Protein AF-A0A5A7SQL0-F1 (afdb_monomer)

Mean predicted aligned error: 21.48 Å

Secondary structure (DSSP, 8-state):
--HHHHHHHHHHHHHHHHHHHHHHHHHHHHHS----------------TTSSSSSS--PPP-------------------HHHHHHHHHHHHHHHHHHHH---TTTT--TTTSSSSTT----TT------PPB-SSS-HHHHHHHHHHHTGGGTT-HHHHHHHHHTTB-GGG--

Foldseek 3Di:
DDVVVVVVVVVVVVVVVVVVVVVVVVVCVVVVPDDDDDPPPPPDDPDPPPPPDPDPDDDDDDDDDDDDDDDDDDDDDCPDVVVVVVVVVVVVVVVCCVVVPPCPPVPPDVQNVQPFHPDDQDPPDDLDDDQAAAPPDDPVVRVVVLCVRCVVVVPRVRNSVRSNLVRHDHPRND

Radius of gyration: 35.46 Å; Cα contacts (8 Å, |Δi|>4): 51; chains: 1; bounding box: 41×85×97 Å

pLDDT: mean 73.33, std 20.7, range [30.2, 95.19]

Sequence (174 aa):
MDEQSNDQVQAVRQDVEGLKDQLTKILELLSTGRGKSVVWISSQVEVDLNHVLEDMTAYPQDHVSDPISTPITNSGKKISEEQGSKKRLEFLEERLCAIEGADMYGSINATQLCLISDVVIPPKFKTPDFEKYNGTTCTKIHLVMYCRKLSAYTHDDKLLIHCFLDNLVGHASR

Organism: Cucumis melo var. makuwa (NCBI:txid1194695)

Structure (mmCIF, N/CA/C/O backbone):
data_AF-A0A5A7SQL0-F1
#
_entry.id   AF-A0A5A7SQL0-F1
#
loop_
_atom_site.group_PDB
_atom_site.id
_atom_site.type_symbol
_atom_site.label_atom_id
_atom_site.label_alt_id
_atom_site.label_comp_id
_atom_site.label_asym_id
_atom_site.label_entity_id
_atom_site.label_seq_id
_atom_site.pdbx_PDB_ins_code
_atom_site.Cartn_x
_atom_site.Cartn_y
_atom_site.Cartn_z
_atom_site.occupancy
_atom_site.B_iso_or_equiv
_atom_site.auth_seq_id
_atom_site.auth_comp_id
_atom_site.auth_asym_id
_atom_site.auth_atom_id
_atom_site.pdbx_PDB_model_num
ATOM 1 N N . MET A 1 1 ? 6.826 -42.425 -37.584 1.00 54.22 1 MET A N 1
ATOM 2 C CA . MET A 1 1 ? 7.068 -40.968 -37.565 1.00 54.22 1 MET A CA 1
ATOM 3 C C . MET A 1 1 ? 5.869 -40.357 -38.230 1.00 54.22 1 MET A C 1
ATOM 5 O O . MET A 1 1 ? 5.667 -40.585 -39.415 1.00 54.22 1 MET A O 1
ATOM 9 N N . ASP A 1 2 ? 5.027 -39.729 -37.429 1.00 62.81 2 ASP A N 1
ATOM 10 C CA . ASP A 1 2 ? 3.587 -39.842 -37.633 1.00 62.81 2 ASP A CA 1
ATOM 11 C C . ASP A 1 2 ? 3.024 -38.447 -37.921 1.00 62.81 2 ASP A C 1
ATOM 13 O O . ASP A 1 2 ? 3.389 -37.494 -37.230 1.00 62.81 2 ASP A O 1
ATOM 17 N N . GLU A 1 3 ? 2.193 -38.310 -38.962 1.00 63.91 3 GLU A N 1
ATOM 18 C CA . GLU A 1 3 ? 1.801 -37.008 -39.546 1.00 63.91 3 GLU A CA 1
ATOM 19 C C . GLU A 1 3 ? 1.258 -36.018 -38.504 1.00 63.91 3 GLU A C 1
ATOM 21 O O . GLU A 1 3 ? 1.633 -34.848 -38.504 1.00 63.91 3 GLU A O 1
ATOM 26 N N . GLN A 1 4 ? 0.508 -36.522 -37.521 1.00 65.25 4 GLN A N 1
ATOM 27 C CA . GLN A 1 4 ? -0.028 -35.765 -36.385 1.00 65.25 4 GLN A CA 1
ATOM 28 C C . GLN A 1 4 ? 1.034 -34.970 -35.587 1.00 65.25 4 GLN A C 1
ATOM 30 O O . GLN A 1 4 ? 0.710 -33.951 -34.975 1.00 65.25 4 GLN A O 1
ATOM 35 N N . SER A 1 5 ? 2.300 -35.403 -35.590 1.00 69.12 5 SER A N 1
ATOM 36 C CA . SER A 1 5 ? 3.419 -34.684 -34.960 1.00 69.12 5 SER A CA 1
ATOM 37 C C . SER A 1 5 ? 3.899 -33.489 -35.797 1.00 69.12 5 SER A C 1
ATOM 39 O O . SER A 1 5 ? 4.322 -32.470 -35.251 1.00 69.12 5 SER A O 1
ATOM 41 N N . ASN A 1 6 ? 3.794 -33.574 -37.126 1.00 73.50 6 ASN A N 1
ATOM 42 C CA . ASN A 1 6 ? 4.154 -32.480 -38.027 1.00 73.50 6 ASN A CA 1
ATOM 43 C C . ASN A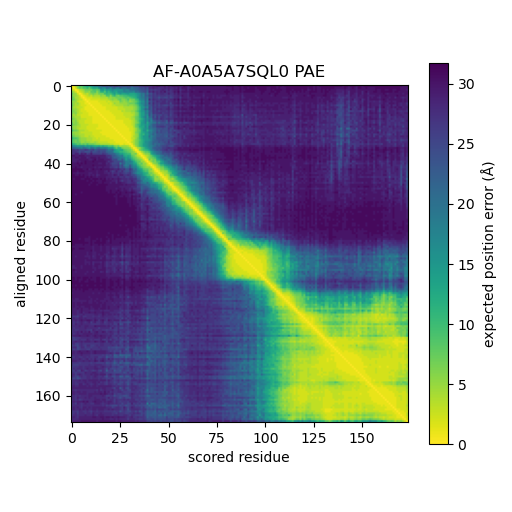 1 6 ? 3.135 -31.332 -37.943 1.00 73.50 6 ASN A C 1
ATOM 45 O O . ASN A 1 6 ? 3.526 -30.169 -37.842 1.00 73.50 6 ASN A O 1
ATOM 49 N N . ASP A 1 7 ? 1.842 -31.659 -37.897 1.00 84.88 7 ASP A N 1
ATOM 50 C CA . ASP A 1 7 ? 0.764 -30.665 -37.829 1.00 84.88 7 ASP A CA 1
ATOM 51 C C . ASP A 1 7 ? 0.830 -29.824 -36.545 1.00 84.88 7 ASP A C 1
ATOM 53 O O . ASP A 1 7 ? 0.697 -28.600 -36.598 1.00 84.88 7 ASP A O 1
ATOM 57 N N . GLN A 1 8 ? 1.126 -30.444 -35.393 1.00 82.81 8 GLN A N 1
ATOM 58 C CA . GLN A 1 8 ? 1.352 -29.702 -34.144 1.00 82.81 8 GLN A CA 1
ATOM 59 C C . GLN A 1 8 ? 2.574 -28.779 -34.230 1.00 82.81 8 GLN A C 1
ATOM 61 O O . GLN A 1 8 ? 2.510 -27.633 -33.785 1.00 82.81 8 GLN A O 1
ATOM 66 N N . VAL A 1 9 ? 3.676 -29.233 -34.837 1.00 84.50 9 VAL A N 1
ATOM 67 C CA . VAL A 1 9 ? 4.869 -28.394 -35.047 1.00 84.50 9 VAL A CA 1
ATOM 68 C C . VAL A 1 9 ? 4.570 -27.225 -35.992 1.00 84.50 9 VAL A C 1
ATOM 70 O O . VAL A 1 9 ? 5.107 -26.134 -35.793 1.00 84.50 9 VAL A O 1
ATOM 73 N N . GLN A 1 10 ? 3.702 -27.406 -36.989 1.00 87.69 10 GLN A N 1
ATOM 74 C CA . GLN A 1 10 ? 3.270 -26.328 -37.879 1.00 87.69 10 GLN A CA 1
ATOM 75 C C . GLN A 1 10 ? 2.331 -25.331 -37.180 1.00 87.69 10 GLN A C 1
ATOM 77 O O . GLN A 1 10 ? 2.523 -24.125 -37.343 1.00 87.69 10 GLN A O 1
ATOM 82 N N . ALA A 1 11 ? 1.387 -25.798 -36.359 1.00 89.44 11 ALA A N 1
ATOM 83 C CA . ALA A 1 11 ? 0.513 -24.936 -35.559 1.00 89.44 11 ALA A CA 1
ATOM 84 C C . ALA A 1 11 ? 1.319 -24.075 -34.567 1.00 89.44 11 ALA A C 1
ATOM 86 O O . ALA A 1 11 ? 1.226 -22.851 -34.596 1.00 89.44 11 ALA A O 1
ATOM 87 N N . VAL A 1 12 ? 2.220 -24.690 -33.790 1.00 92.12 12 VAL A N 1
ATOM 88 C CA . VAL A 1 12 ? 3.099 -23.973 -32.844 1.00 92.12 12 VAL A CA 1
ATOM 89 C C . VAL A 1 12 ? 3.989 -22.945 -33.555 1.00 92.12 12 VAL A C 1
ATOM 91 O O . VAL A 1 12 ? 4.257 -21.877 -33.006 1.00 92.12 12 VAL A O 1
ATOM 94 N N . ARG A 1 13 ? 4.429 -23.214 -34.793 1.00 91.25 13 ARG A N 1
ATOM 95 C CA . ARG A 1 13 ? 5.143 -22.218 -35.611 1.00 91.25 13 ARG A CA 1
ATOM 96 C C . ARG A 1 13 ? 4.250 -21.031 -35.980 1.00 91.25 13 ARG A C 1
ATOM 98 O O . ARG A 1 13 ? 4.711 -19.901 -35.871 1.00 91.25 13 ARG A O 1
ATOM 105 N N . GLN A 1 14 ? 3.001 -21.265 -36.383 1.00 94.62 14 GLN A N 1
ATOM 106 C CA . GLN A 1 14 ? 2.056 -20.189 -36.709 1.00 94.62 14 GLN A CA 1
ATOM 107 C C . GLN A 1 14 ? 1.731 -19.322 -35.483 1.00 94.62 14 GLN A C 1
ATOM 109 O O . GLN A 1 14 ? 1.783 -18.096 -35.588 1.00 94.62 14 GLN A O 1
ATOM 114 N N . ASP A 1 15 ? 1.506 -19.932 -34.316 1.00 93.00 15 ASP A N 1
ATOM 115 C CA . ASP A 1 15 ? 1.299 -19.210 -33.052 1.00 93.00 15 ASP A CA 1
ATOM 116 C C . ASP A 1 15 ? 2.517 -18.341 -32.685 1.00 93.00 15 ASP A C 1
ATOM 118 O O . ASP A 1 15 ? 2.372 -17.184 -32.286 1.00 93.00 15 ASP A O 1
ATOM 122 N N . VAL A 1 16 ? 3.734 -18.868 -32.866 1.00 93.88 16 VAL A N 1
ATOM 123 C CA . VAL A 1 16 ? 4.985 -18.139 -32.597 1.00 93.88 16 VAL A CA 1
ATOM 124 C C . VAL A 1 16 ? 5.178 -16.942 -33.530 1.00 93.88 16 VAL A C 1
ATOM 126 O O . VAL A 1 16 ? 5.607 -15.891 -33.053 1.00 93.88 16 VAL A O 1
ATOM 129 N N . GLU A 1 17 ? 4.857 -17.040 -34.823 1.00 94.69 17 GLU A N 1
ATOM 130 C CA . GLU A 1 17 ? 4.904 -15.867 -35.713 1.00 94.69 17 GLU A CA 1
ATOM 131 C C . GLU A 1 17 ? 3.802 -14.849 -35.357 1.00 94.69 17 GLU A C 1
ATOM 133 O O . GLU A 1 17 ? 4.093 -13.661 -35.204 1.00 94.69 17 GLU A O 1
ATOM 138 N N . GLY A 1 18 ? 2.571 -15.300 -35.084 1.00 93.94 18 GLY A N 1
ATOM 139 C CA . GLY A 1 18 ? 1.468 -14.423 -34.666 1.00 93.94 18 GLY A CA 1
ATOM 140 C C . GLY A 1 18 ? 1.737 -13.657 -33.360 1.00 93.94 18 GLY A C 1
ATOM 141 O O . GLY A 1 18 ? 1.286 -12.520 -33.196 1.00 93.94 18 GLY A O 1
ATOM 142 N N . LEU A 1 19 ? 2.518 -14.235 -32.441 1.00 94.31 19 LEU A N 1
ATOM 143 C CA . LEU A 1 19 ? 2.999 -13.555 -31.233 1.00 94.31 19 LEU A CA 1
ATOM 144 C C . LEU A 1 19 ? 4.068 -12.486 -31.534 1.00 94.31 19 LEU A C 1
ATOM 146 O O . LEU A 1 19 ? 4.073 -11.439 -30.879 1.00 94.31 19 LEU A O 1
ATOM 150 N N . LYS A 1 20 ? 4.945 -12.693 -32.528 1.00 90.75 20 LYS A N 1
ATOM 151 C CA . LYS A 1 20 ? 5.933 -11.678 -32.956 1.00 90.75 20 LYS A CA 1
ATOM 152 C C . LYS A 1 20 ? 5.261 -10.473 -33.610 1.00 90.75 20 LYS A C 1
ATOM 154 O O . LYS A 1 20 ? 5.655 -9.340 -33.328 1.00 90.75 20 LYS A O 1
ATOM 159 N N . ASP A 1 21 ? 4.237 -10.698 -34.430 1.00 95.19 21 ASP A N 1
ATOM 160 C CA . ASP A 1 21 ? 3.471 -9.620 -35.067 1.00 95.19 21 ASP A CA 1
ATOM 161 C C . ASP A 1 21 ? 2.773 -8.740 -34.018 1.00 95.19 21 ASP A C 1
ATOM 163 O O . ASP A 1 21 ? 2.846 -7.508 -34.069 1.00 95.19 21 ASP A O 1
ATOM 167 N N . GLN A 1 22 ? 2.167 -9.359 -32.996 1.00 95.00 22 GLN A N 1
ATOM 168 C CA . GLN A 1 22 ? 1.575 -8.634 -31.866 1.00 95.00 22 GLN A CA 1
ATOM 169 C C . GLN A 1 22 ? 2.620 -7.837 -31.070 1.00 95.00 22 GLN A C 1
ATOM 171 O O . GLN A 1 22 ? 2.392 -6.662 -30.772 1.00 95.00 22 GLN A O 1
ATOM 176 N N . LEU A 1 23 ? 3.780 -8.433 -30.766 1.00 94.25 23 LEU A N 1
ATOM 177 C CA . LEU A 1 23 ? 4.878 -7.749 -30.070 1.00 94.25 23 LEU A CA 1
ATOM 178 C C . LEU A 1 23 ? 5.374 -6.524 -30.859 1.00 94.25 23 LEU A C 1
ATOM 180 O O . LEU A 1 23 ? 5.568 -5.449 -30.287 1.00 94.25 23 LEU A O 1
ATOM 184 N N . THR A 1 24 ? 5.529 -6.673 -32.175 1.00 94.25 24 THR A N 1
ATOM 185 C CA . THR A 1 24 ? 5.982 -5.612 -33.089 1.00 94.25 24 THR A CA 1
ATOM 186 C C . THR A 1 24 ? 5.002 -4.439 -33.103 1.00 94.25 24 THR A C 1
ATOM 188 O O . THR A 1 24 ? 5.409 -3.287 -32.956 1.00 94.25 24 THR A O 1
ATOM 191 N N . LYS A 1 25 ? 3.696 -4.723 -33.165 1.00 91.12 25 LYS A N 1
ATOM 192 C CA . LYS A 1 25 ? 2.636 -3.705 -33.125 1.00 91.12 25 LYS A CA 1
ATOM 193 C C . LYS A 1 25 ? 2.575 -2.947 -31.791 1.00 91.12 25 LYS A C 1
ATOM 195 O O . LYS A 1 25 ? 2.280 -1.754 -31.767 1.00 91.12 25 LYS A O 1
ATOM 200 N N . ILE A 1 26 ? 2.885 -3.610 -30.674 1.00 91.38 26 ILE A N 1
ATOM 201 C CA . ILE A 1 26 ? 2.992 -2.964 -29.354 1.00 91.38 26 ILE A CA 1
ATOM 202 C C . ILE A 1 26 ? 4.225 -2.047 -29.295 1.00 91.38 26 ILE A C 1
ATOM 204 O O . ILE A 1 26 ? 4.122 -0.916 -28.817 1.00 91.38 26 ILE A O 1
ATOM 208 N N . LEU A 1 27 ? 5.372 -2.495 -29.817 1.00 86.75 27 LEU A N 1
ATOM 209 C CA . LEU A 1 27 ? 6.591 -1.682 -29.925 1.00 86.75 27 LEU A CA 1
ATOM 210 C C . LEU A 1 27 ? 6.375 -0.422 -30.777 1.00 86.75 27 LEU A C 1
ATOM 212 O O . LEU A 1 27 ? 6.809 0.663 -30.383 1.00 86.75 27 LEU A O 1
ATOM 216 N N . GLU A 1 28 ? 5.665 -0.539 -31.901 1.00 90.00 28 GLU A N 1
ATOM 217 C CA . GLU A 1 28 ? 5.307 0.590 -32.766 1.00 90.00 28 GLU A CA 1
ATOM 218 C C . GLU A 1 28 ? 4.428 1.617 -32.033 1.00 90.00 28 GLU A C 1
ATOM 220 O O . GLU A 1 28 ? 4.748 2.809 -32.028 1.00 90.00 28 GLU A O 1
ATOM 225 N N . LEU A 1 29 ? 3.371 1.170 -31.341 1.00 83.25 29 LEU A N 1
ATOM 226 C CA . LEU A 1 29 ? 2.485 2.046 -30.562 1.00 83.25 29 LEU A CA 1
ATOM 227 C C . LEU A 1 29 ? 3.228 2.790 -29.442 1.00 83.25 29 LEU A C 1
ATOM 229 O O . LEU A 1 29 ? 3.017 3.989 -29.254 1.00 83.25 29 LEU A O 1
ATOM 233 N N . LEU A 1 30 ? 4.123 2.104 -28.724 1.00 79.19 30 LEU A N 1
ATOM 234 C CA . LEU A 1 30 ? 4.940 2.709 -27.666 1.00 79.19 30 LEU A CA 1
ATOM 235 C C . LEU A 1 30 ? 5.978 3.703 -28.216 1.00 79.19 30 LEU A C 1
ATOM 237 O O . LEU A 1 30 ? 6.280 4.692 -27.550 1.00 79.19 30 LEU A O 1
ATOM 241 N N . SER A 1 31 ? 6.491 3.477 -29.428 1.00 81.06 31 SER A N 1
ATOM 242 C CA . SER A 1 31 ? 7.497 4.341 -30.068 1.00 81.06 31 SER A CA 1
ATOM 243 C C . SER A 1 31 ? 6.887 5.559 -30.778 1.00 81.06 31 SER A C 1
ATOM 245 O O . SER A 1 31 ? 7.529 6.602 -30.893 1.00 81.06 31 SER A O 1
ATOM 247 N N . THR A 1 32 ? 5.635 5.455 -31.228 1.00 69.25 32 THR A N 1
ATOM 248 C CA . THR A 1 32 ? 4.925 6.501 -31.994 1.00 69.25 32 THR A CA 1
ATOM 249 C C . THR A 1 32 ? 4.329 7.606 -31.103 1.00 69.25 32 THR A C 1
ATOM 251 O O . THR A 1 32 ? 3.885 8.642 -31.598 1.00 69.25 32 THR A O 1
ATOM 254 N N . GLY A 1 33 ? 4.343 7.434 -29.775 1.00 59.09 33 GLY A N 1
ATOM 255 C CA . GLY A 1 33 ? 3.727 8.332 -28.787 1.00 59.09 33 GLY A CA 1
ATOM 256 C C . GLY A 1 33 ? 4.410 9.696 -28.582 1.00 59.09 33 GLY A C 1
ATOM 257 O O . GLY A 1 33 ? 4.822 10.013 -27.466 1.00 59.09 33 GLY A O 1
ATOM 258 N N . ARG A 1 34 ? 4.521 10.530 -29.625 1.00 60.06 34 ARG A N 1
ATOM 259 C CA . ARG A 1 34 ? 5.138 11.871 -29.567 1.00 60.06 34 ARG A CA 1
ATOM 260 C C . ARG A 1 34 ? 4.112 13.005 -29.707 1.00 60.06 34 ARG A C 1
ATOM 262 O O . ARG A 1 34 ? 3.644 13.306 -30.800 1.00 60.06 34 ARG A O 1
ATOM 269 N N . GLY A 1 35 ? 3.885 13.726 -28.607 1.00 55.56 35 GLY A N 1
ATOM 270 C CA . GLY A 1 35 ? 3.020 14.913 -28.529 1.00 55.56 35 GLY A CA 1
ATOM 271 C C . GLY A 1 35 ? 1.711 14.631 -27.779 1.00 55.56 35 GLY A C 1
ATOM 272 O O . GLY A 1 35 ? 1.154 13.548 -27.880 1.00 55.56 35 GLY A O 1
ATOM 273 N N . LYS A 1 36 ? 1.166 15.569 -27.000 1.00 51.62 36 LYS A N 1
ATOM 274 C CA . LYS A 1 36 ? 1.377 17.030 -27.015 1.00 51.62 36 LYS A CA 1
ATOM 275 C C . LYS A 1 36 ? 2.039 17.537 -25.728 1.00 51.62 36 LYS A C 1
ATOM 277 O O . LYS A 1 36 ? 1.927 16.911 -24.681 1.00 51.62 36 LYS A O 1
ATOM 282 N N . SER A 1 37 ? 2.690 18.697 -25.814 1.00 49.62 37 SER A N 1
ATOM 283 C CA . SER A 1 37 ? 3.142 19.432 -24.629 1.00 49.62 37 SER A CA 1
ATOM 284 C C . SER A 1 37 ? 1.935 19.895 -23.812 1.00 49.62 37 SER A C 1
ATOM 286 O O . SER A 1 37 ? 1.052 20.557 -24.360 1.00 49.62 37 SER A O 1
ATOM 288 N N . VAL A 1 38 ? 1.923 19.590 -22.514 1.00 42.84 38 VAL A N 1
ATOM 289 C CA . VAL A 1 38 ? 1.239 20.427 -21.528 1.00 42.84 38 VAL A CA 1
ATOM 290 C C . VAL A 1 38 ? 2.325 21.216 -20.809 1.00 42.84 38 VAL A C 1
ATOM 292 O O . VAL A 1 38 ? 3.273 20.638 -20.277 1.00 42.84 38 VAL A O 1
ATOM 295 N N . VAL A 1 39 ? 2.229 22.545 -20.840 1.00 43.94 39 VAL A N 1
ATOM 296 C CA . VAL A 1 39 ? 3.133 23.394 -20.062 1.00 43.94 39 VAL A CA 1
ATOM 297 C C . VAL A 1 39 ? 2.700 23.269 -18.610 1.00 43.94 39 VAL A C 1
ATOM 299 O O . VAL A 1 39 ? 1.694 23.851 -18.208 1.00 43.94 39 VAL A O 1
ATOM 302 N N . TRP A 1 40 ? 3.442 22.482 -17.832 1.00 30.20 40 TRP A N 1
ATOM 303 C CA . TRP A 1 40 ? 3.275 22.452 -16.387 1.00 30.20 40 TRP A CA 1
ATOM 304 C C . TRP A 1 40 ? 3.768 23.790 -15.835 1.00 30.20 40 TRP A C 1
ATOM 306 O O . TRP A 1 40 ? 4.962 23.977 -15.598 1.00 30.20 40 TRP A O 1
ATOM 316 N N . ILE A 1 41 ? 2.848 24.743 -15.669 1.00 42.50 41 ILE A N 1
ATOM 317 C CA . ILE A 1 41 ? 3.112 25.954 -14.897 1.00 42.50 41 ILE A CA 1
ATOM 318 C C . ILE A 1 41 ? 3.356 25.535 -13.448 1.00 42.50 41 ILE A C 1
ATOM 320 O O . ILE A 1 41 ? 2.432 25.287 -12.680 1.00 42.50 41 ILE A O 1
ATOM 324 N N . SER A 1 42 ? 4.632 25.388 -13.097 1.00 43.53 42 SER A N 1
ATOM 325 C CA . SER A 1 42 ? 5.039 25.151 -11.720 1.00 43.53 42 SER A CA 1
ATOM 326 C C . SER A 1 42 ? 4.798 26.436 -10.940 1.00 43.53 42 SER A C 1
ATOM 328 O O . SER A 1 42 ? 5.629 27.344 -10.952 1.00 43.53 42 SER A O 1
ATOM 330 N N . SER A 1 43 ? 3.629 26.541 -10.307 1.00 46.12 43 SER A N 1
ATOM 331 C CA . SER A 1 43 ? 3.353 27.570 -9.310 1.00 46.12 43 SER A CA 1
ATOM 332 C C . SER A 1 43 ? 4.241 27.315 -8.097 1.00 46.12 43 SER A C 1
ATOM 334 O O . SER A 1 43 ? 3.849 26.634 -7.152 1.00 46.12 43 SER A O 1
ATOM 336 N N . GLN A 1 44 ? 5.462 27.843 -8.161 1.00 46.47 44 GLN A N 1
ATOM 337 C CA . GLN A 1 44 ? 6.384 27.904 -7.039 1.00 46.47 44 GLN A CA 1
ATOM 338 C C . GLN A 1 44 ? 5.719 28.700 -5.915 1.00 46.47 44 GLN A C 1
ATOM 340 O O . GLN A 1 44 ? 5.580 29.918 -5.997 1.00 46.47 44 GLN A O 1
ATOM 345 N N . VAL A 1 45 ? 5.298 27.992 -4.871 1.00 36.78 45 VAL A N 1
ATOM 346 C CA . VAL A 1 45 ? 5.044 28.582 -3.560 1.00 36.78 45 VAL A CA 1
ATOM 347 C C . VAL A 1 45 ? 6.282 28.280 -2.733 1.00 36.78 45 VAL A C 1
ATOM 349 O O . VAL A 1 45 ? 6.427 27.185 -2.192 1.00 36.78 45 VAL A O 1
ATOM 352 N N . GLU A 1 46 ? 7.208 29.234 -2.690 1.00 45.03 46 GLU A N 1
ATOM 353 C CA . GLU A 1 46 ? 8.294 29.203 -1.716 1.00 45.03 46 GLU A CA 1
ATOM 354 C C . GLU A 1 46 ? 7.677 29.410 -0.328 1.00 45.03 46 GLU A C 1
ATOM 356 O O . GLU A 1 46 ? 7.199 30.495 0.002 1.00 45.03 46 GLU A O 1
ATOM 361 N N . VAL A 1 47 ? 7.634 28.343 0.470 1.00 46.22 47 VAL A N 1
ATOM 362 C CA . VAL A 1 47 ? 7.278 28.426 1.887 1.00 46.22 47 VAL A CA 1
ATOM 363 C C . VAL A 1 47 ? 8.575 28.657 2.652 1.00 46.22 47 VAL A C 1
ATOM 365 O O . VAL A 1 47 ? 9.397 27.748 2.760 1.00 46.22 47 VAL A O 1
ATOM 368 N N . ASP A 1 48 ? 8.773 29.884 3.130 1.00 41.38 48 ASP A N 1
ATOM 369 C CA . ASP A 1 48 ? 9.987 30.290 3.839 1.00 41.38 48 ASP A CA 1
ATOM 370 C C . ASP A 1 48 ? 10.171 29.484 5.140 1.00 41.38 48 ASP A C 1
ATOM 372 O O . ASP A 1 48 ? 9.432 29.642 6.114 1.00 41.38 48 ASP A O 1
ATOM 376 N N . LEU A 1 49 ? 11.157 28.583 5.149 1.00 43.56 49 LEU A N 1
ATOM 377 C CA . LEU A 1 49 ? 11.355 27.584 6.202 1.00 43.56 49 LEU A CA 1
ATOM 378 C C . LEU A 1 49 ? 12.244 28.099 7.354 1.00 43.56 49 LEU A C 1
ATOM 380 O O . LEU A 1 49 ? 13.051 27.351 7.901 1.00 43.56 49 LEU A O 1
ATOM 384 N N . ASN A 1 50 ? 12.105 29.376 7.720 1.00 43.00 50 ASN A N 1
ATOM 385 C CA . ASN A 1 50 ? 12.962 30.047 8.708 1.00 43.00 50 ASN A CA 1
ATOM 386 C C . ASN A 1 50 ? 12.259 30.436 10.030 1.00 43.00 50 ASN A C 1
ATOM 388 O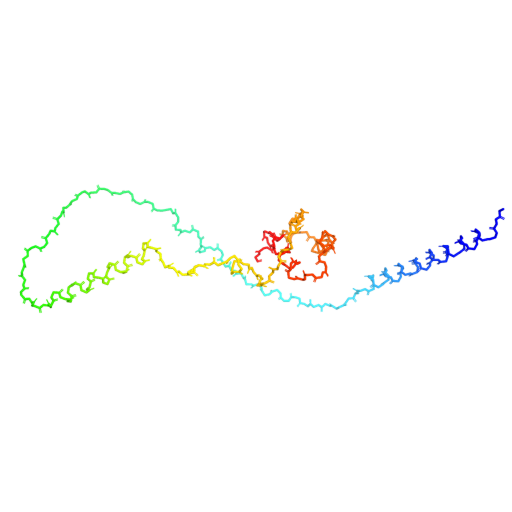 O . ASN A 1 50 ? 12.905 30.992 10.911 1.00 43.00 50 ASN A O 1
ATOM 392 N N . HIS A 1 51 ? 10.967 30.123 10.221 1.00 43.91 51 HIS A N 1
ATOM 393 C CA . HIS A 1 51 ? 10.187 30.547 11.408 1.00 43.91 51 HIS A CA 1
ATOM 394 C C . HIS A 1 51 ? 9.783 29.399 12.375 1.00 43.91 51 HIS A C 1
ATOM 396 O O . HIS A 1 51 ? 8.880 29.559 13.193 1.00 43.91 51 HIS A O 1
ATOM 402 N N . VAL A 1 52 ? 10.399 28.210 12.302 1.00 36.22 52 VAL A N 1
ATOM 403 C CA . VAL A 1 52 ? 10.023 27.066 13.175 1.00 36.22 52 VAL A CA 1
ATOM 404 C C . VAL A 1 52 ? 11.245 26.300 13.707 1.00 36.22 52 VAL A C 1
ATOM 406 O O . VAL A 1 52 ? 11.330 25.079 13.580 1.00 36.22 52 VAL A O 1
ATOM 409 N N . LEU A 1 53 ? 12.215 27.014 14.294 1.00 37.19 53 LEU A N 1
ATOM 410 C CA . LEU A 1 53 ? 13.363 26.382 14.971 1.00 37.19 53 LEU A CA 1
ATOM 411 C C . LEU A 1 53 ? 13.818 27.055 16.286 1.00 37.19 53 LEU A C 1
ATOM 413 O O . LEU A 1 53 ? 14.542 26.427 17.054 1.00 37.19 53 LEU A O 1
ATOM 417 N N . GLU A 1 54 ? 13.362 28.270 16.608 1.00 40.47 54 GLU A N 1
ATOM 418 C CA . GLU A 1 54 ? 13.760 28.983 17.836 1.00 40.47 54 GLU A CA 1
ATOM 419 C C . GLU A 1 54 ? 12.652 29.013 18.905 1.00 40.47 54 GLU A C 1
ATOM 421 O O . GLU A 1 54 ? 11.972 30.020 19.061 1.00 40.47 54 GLU A O 1
ATOM 426 N N . ASP A 1 55 ? 12.490 27.911 19.657 1.00 34.31 55 ASP A N 1
ATOM 427 C CA . ASP A 1 55 ? 11.900 27.948 21.021 1.00 34.31 55 ASP A CA 1
ATOM 428 C C . ASP A 1 55 ? 12.281 26.747 21.934 1.00 34.31 55 ASP A C 1
ATOM 430 O O . ASP A 1 55 ? 11.627 26.476 22.936 1.00 34.31 55 ASP A O 1
ATOM 434 N N . MET A 1 56 ? 13.331 25.967 21.614 1.00 38.16 56 MET A N 1
ATOM 435 C CA . MET A 1 56 ? 13.692 24.755 22.393 1.00 38.16 56 MET A CA 1
ATOM 436 C C . MET A 1 56 ? 14.884 24.946 23.360 1.00 38.16 56 MET A C 1
ATOM 438 O O . MET A 1 56 ? 15.354 23.979 23.958 1.00 38.16 56 MET A O 1
ATOM 442 N N . THR A 1 57 ? 15.412 26.164 23.541 1.00 41.91 57 THR A N 1
ATOM 443 C CA . THR A 1 57 ? 16.647 26.386 24.328 1.00 41.91 57 THR A CA 1
ATOM 444 C C . THR A 1 57 ? 16.633 27.650 25.196 1.00 41.91 57 THR A C 1
ATOM 446 O O . THR A 1 57 ? 17.381 28.592 24.937 1.00 41.91 57 THR A O 1
ATOM 449 N N . ALA A 1 58 ? 15.848 27.652 26.279 1.00 32.19 58 ALA A N 1
ATOM 450 C CA . ALA A 1 58 ? 15.982 28.640 27.356 1.00 32.19 58 ALA A CA 1
ATOM 451 C C . ALA A 1 58 ? 15.573 28.080 28.736 1.00 32.19 58 ALA A C 1
ATOM 453 O O . ALA A 1 58 ? 14.422 28.185 29.150 1.00 32.19 58 ALA A O 1
ATOM 454 N N . TYR A 1 59 ? 16.538 27.540 29.489 1.00 36.56 59 TYR A N 1
ATOM 455 C CA . TYR A 1 59 ? 16.432 27.475 30.953 1.00 36.56 59 TYR A CA 1
ATOM 456 C C . TYR A 1 59 ? 16.944 28.793 31.550 1.00 36.56 59 TYR A C 1
ATOM 458 O O . TYR A 1 59 ? 18.098 29.149 31.306 1.00 36.56 59 TYR A O 1
ATOM 466 N N . PRO A 1 60 ? 16.162 29.449 32.419 1.00 42.47 60 PRO A N 1
ATOM 467 C CA . PRO A 1 60 ? 16.715 30.196 33.542 1.00 42.47 60 PRO A CA 1
ATOM 468 C C . PRO A 1 60 ? 16.611 29.358 34.819 1.00 42.47 60 PRO A C 1
ATOM 470 O O . PRO A 1 60 ? 15.526 28.955 35.237 1.00 42.47 60 PRO A O 1
ATOM 473 N N . GLN A 1 61 ? 17.754 29.108 35.451 1.00 40.47 61 GLN A N 1
ATOM 474 C CA . GLN A 1 61 ? 17.821 28.643 36.831 1.00 40.47 61 GLN A CA 1
ATOM 475 C C . GLN A 1 61 ? 17.864 29.876 37.732 1.00 40.47 61 GLN A C 1
ATOM 477 O O . GLN A 1 61 ? 18.829 30.628 37.647 1.00 40.47 61 GLN A O 1
ATOM 482 N N . ASP A 1 62 ? 16.903 30.031 38.639 1.00 31.56 62 ASP A N 1
ATOM 483 C CA . ASP A 1 62 ? 17.130 30.828 39.845 1.00 31.56 62 ASP A CA 1
ATOM 484 C C . ASP A 1 62 ? 16.248 30.364 41.006 1.00 31.56 62 ASP A C 1
ATOM 486 O O . ASP A 1 62 ? 15.156 29.826 40.809 1.00 31.56 62 ASP A O 1
ATOM 490 N N . HIS A 1 63 ? 16.756 30.523 42.226 1.00 50.66 63 HIS A N 1
ATOM 491 C CA . HIS A 1 63 ? 16.152 29.973 43.440 1.00 50.66 63 HIS A CA 1
ATOM 492 C C . HIS A 1 63 ? 16.225 30.968 44.599 1.00 50.66 63 HIS A C 1
ATOM 494 O O . HIS A 1 63 ? 17.290 31.216 45.160 1.00 50.66 63 HIS A O 1
ATOM 500 N N . VAL A 1 64 ? 15.062 31.489 44.995 1.00 30.61 64 VAL A N 1
ATOM 501 C CA . VAL A 1 64 ? 14.876 32.315 46.194 1.00 30.61 64 VAL A CA 1
ATOM 502 C C . VAL A 1 64 ? 13.644 31.808 46.940 1.00 30.61 64 VAL A C 1
ATOM 504 O O . VAL A 1 64 ? 12.580 31.645 46.345 1.00 30.61 64 VAL A O 1
ATOM 507 N N . SER A 1 65 ? 13.797 31.544 48.236 1.00 40.22 65 SER A N 1
ATOM 508 C CA . SER A 1 65 ? 12.714 31.070 49.099 1.00 40.22 65 SER A CA 1
ATOM 509 C C . SER A 1 65 ? 11.930 32.225 49.719 1.00 40.22 65 SER A C 1
ATOM 511 O O . SER A 1 65 ? 12.540 33.164 50.226 1.00 40.22 65 SER A O 1
ATOM 513 N N . ASP A 1 66 ? 10.609 32.034 49.821 1.00 35.81 66 ASP A N 1
ATOM 514 C CA . ASP A 1 66 ? 9.725 32.645 50.828 1.00 35.81 66 ASP A CA 1
ATOM 515 C C . ASP A 1 66 ? 9.476 34.180 50.746 1.00 35.81 66 ASP A C 1
ATOM 517 O O . ASP A 1 66 ? 10.233 34.906 50.102 1.00 35.81 66 ASP A O 1
ATOM 521 N N . PRO A 1 67 ? 8.386 34.718 51.355 1.00 41.50 67 PRO A N 1
ATOM 522 C CA . PRO A 1 67 ? 7.506 34.078 52.338 1.00 41.50 67 PRO A CA 1
ATOM 523 C C . PRO A 1 67 ? 6.013 33.966 51.986 1.00 41.50 67 PRO A C 1
ATOM 525 O O . PRO A 1 67 ? 5.425 34.741 51.230 1.00 41.50 67 PRO A O 1
ATOM 528 N N . ILE A 1 68 ? 5.375 33.027 52.692 1.00 47.62 68 ILE A N 1
ATOM 529 C CA . ILE A 1 68 ? 3.923 32.881 52.837 1.00 47.62 68 ILE A CA 1
ATOM 530 C C . ILE A 1 68 ? 3.274 34.231 53.186 1.00 47.62 68 ILE A C 1
ATOM 532 O O . ILE A 1 68 ? 3.551 34.809 54.235 1.00 47.62 68 ILE A O 1
ATOM 536 N N . SER A 1 69 ? 2.341 34.684 52.347 1.00 35.59 69 SER A N 1
ATOM 537 C CA . SER A 1 69 ? 1.485 35.846 52.618 1.00 35.59 69 SER A CA 1
ATOM 538 C C . SER A 1 69 ? 0.019 35.422 52.707 1.00 35.59 69 SER A C 1
ATOM 540 O O . SER A 1 69 ? -0.676 35.326 51.697 1.00 35.59 69 SER A O 1
ATOM 542 N N . THR A 1 70 ? -0.466 35.162 53.923 1.00 48.09 70 THR A N 1
ATOM 543 C CA . THR A 1 70 ? -1.891 34.931 54.208 1.00 48.09 70 THR A CA 1
ATOM 544 C C . THR A 1 70 ? -2.615 36.269 54.429 1.00 48.09 70 THR A C 1
ATOM 546 O O . THR A 1 70 ? -2.329 36.961 55.408 1.00 48.09 70 THR A O 1
ATOM 549 N N . PRO A 1 71 ? -3.592 36.664 53.587 1.00 43.88 71 PRO A N 1
ATOM 550 C CA . PRO A 1 71 ? -4.341 37.897 53.803 1.00 43.88 71 PRO A CA 1
ATOM 551 C C . PRO A 1 71 ? -5.457 37.657 54.829 1.00 43.88 71 PRO A C 1
ATOM 553 O O . PRO A 1 71 ? -6.557 37.225 54.483 1.00 43.88 71 PRO A O 1
ATOM 556 N N . ILE A 1 72 ? -5.194 37.954 56.104 1.00 48.34 72 ILE A N 1
ATOM 557 C CA . ILE A 1 72 ? -6.232 38.015 57.142 1.00 48.34 72 ILE A CA 1
ATOM 558 C C . ILE A 1 72 ? -6.525 39.482 57.471 1.00 48.34 72 ILE A C 1
ATOM 560 O O . ILE A 1 72 ? -5.799 40.092 58.247 1.00 48.34 72 ILE A O 1
ATOM 564 N N . THR A 1 73 ? -7.611 40.039 56.925 1.00 35.88 73 THR A N 1
ATOM 565 C CA . THR A 1 73 ? -8.677 40.707 57.714 1.00 35.88 73 THR A CA 1
ATOM 566 C C . THR A 1 73 ? -9.795 41.285 56.835 1.00 35.88 73 THR A C 1
ATOM 568 O O . THR A 1 73 ? -9.607 42.220 56.070 1.00 35.88 73 THR A O 1
ATOM 571 N N . ASN A 1 74 ? -10.993 40.722 57.011 1.00 47.38 74 ASN A N 1
ATOM 572 C CA . ASN A 1 74 ? -12.306 41.380 57.011 1.00 47.38 74 ASN A CA 1
ATOM 573 C C . ASN A 1 74 ? -12.478 42.750 56.300 1.00 47.38 74 ASN A C 1
ATOM 575 O O . ASN A 1 74 ? -12.142 43.795 5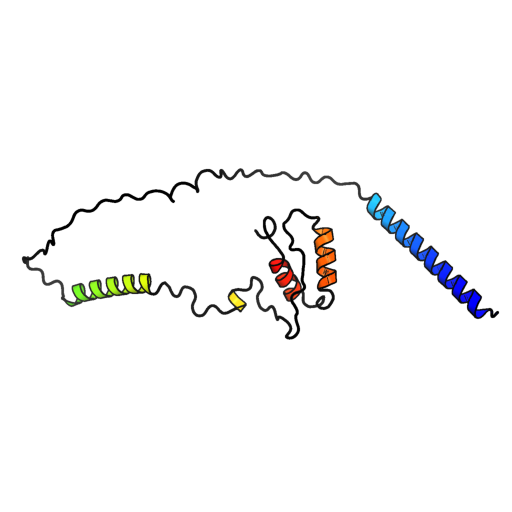6.853 1.00 47.38 74 ASN A O 1
ATOM 579 N N . SER A 1 75 ? -13.258 42.759 55.213 1.00 39.56 75 SER A N 1
ATOM 580 C CA . SER A 1 75 ? -14.308 43.779 55.063 1.00 39.56 75 SER A CA 1
ATOM 581 C C . SER A 1 75 ? -15.634 43.118 54.672 1.00 39.56 75 SER A C 1
ATOM 583 O O . SER A 1 75 ? -15.669 42.133 53.931 1.00 39.56 75 SER A O 1
ATOM 585 N N . GLY A 1 76 ? -16.737 43.607 55.240 1.00 48.50 76 GLY A N 1
ATOM 586 C CA . GLY A 1 76 ? -18.016 42.904 55.215 1.00 48.50 76 GLY A CA 1
ATOM 587 C C . GLY A 1 76 ? -18.764 43.012 53.887 1.00 48.50 76 GLY A C 1
ATOM 588 O O . GLY A 1 76 ? -19.379 44.036 53.599 1.00 48.50 76 GLY A O 1
ATOM 589 N N . LYS A 1 77 ? -18.838 41.909 53.137 1.00 47.50 77 LYS A N 1
ATOM 590 C CA . LYS A 1 77 ? -19.872 41.703 52.114 1.00 47.50 77 LYS A CA 1
ATOM 591 C C . LYS A 1 77 ? -20.375 40.264 52.181 1.00 47.50 77 LYS A C 1
ATOM 593 O O . LYS A 1 77 ? -19.610 39.340 51.930 1.00 47.50 77 LYS A O 1
ATOM 598 N N . LYS A 1 78 ? -21.668 40.069 52.480 1.00 50.50 78 LYS A N 1
ATOM 599 C CA . LYS A 1 78 ? -22.351 38.773 52.306 1.00 50.50 78 LYS A CA 1
ATOM 600 C C . LYS A 1 78 ? -22.529 38.481 50.811 1.00 50.50 78 LYS A C 1
ATOM 602 O O . LYS A 1 78 ? -23.622 38.581 50.264 1.00 50.50 78 LYS A O 1
ATOM 607 N N . ILE A 1 79 ? -21.432 38.137 50.144 1.00 54.56 79 ILE A N 1
ATOM 608 C CA . ILE A 1 79 ? -21.493 37.273 48.965 1.00 54.56 79 ILE A CA 1
ATOM 609 C C . ILE A 1 79 ? -21.923 35.902 49.498 1.00 54.56 79 ILE A C 1
ATOM 611 O O . ILE A 1 79 ? -21.313 35.425 50.451 1.00 54.56 79 ILE A O 1
ATOM 615 N N . SER A 1 80 ? -22.997 35.318 48.956 1.00 56.53 80 SER A N 1
ATOM 616 C CA . SER A 1 80 ? -23.499 34.012 49.417 1.00 56.53 80 SER A CA 1
ATOM 617 C C . SER A 1 80 ? -22.362 32.983 49.408 1.00 56.53 80 SER A C 1
ATOM 619 O O . SER A 1 80 ? -21.603 32.931 48.438 1.00 56.53 80 SER A O 1
ATOM 621 N N . GLU A 1 81 ? -22.229 32.162 50.454 1.00 60.84 81 GLU A N 1
ATOM 622 C CA . GLU A 1 81 ? -21.193 31.112 50.515 1.00 60.84 81 GLU A CA 1
ATOM 623 C C . GLU A 1 81 ? -21.315 30.139 49.332 1.00 60.84 81 GLU A C 1
ATOM 625 O O . GLU A 1 81 ? -20.318 29.647 48.812 1.00 60.84 81 GLU A O 1
ATOM 630 N N . GLU A 1 82 ? -22.536 29.970 48.833 1.00 61.38 82 GLU A N 1
ATOM 631 C CA . GLU A 1 82 ? -22.925 29.349 47.566 1.00 61.38 82 GLU A CA 1
ATOM 632 C C . GLU A 1 82 ? -22.159 29.895 46.344 1.00 61.38 82 GLU A C 1
ATOM 634 O O . GLU A 1 82 ? -21.663 29.120 45.532 1.00 61.38 82 GLU A O 1
ATOM 639 N N . GLN A 1 83 ? -21.988 31.217 46.222 1.00 65.38 83 GLN A N 1
ATOM 640 C CA . GLN A 1 83 ? -21.252 31.861 45.122 1.00 65.38 83 GLN A CA 1
ATOM 641 C C . GLN A 1 83 ? -19.733 31.697 45.261 1.00 65.38 83 GLN A C 1
ATOM 643 O O . GLN A 1 83 ? -19.031 31.585 44.257 1.00 65.38 83 GLN A O 1
ATOM 648 N N . GLY A 1 84 ? -19.214 31.654 46.492 1.00 80.50 84 GLY A N 1
ATOM 649 C CA . GLY A 1 84 ? -17.815 31.289 46.740 1.00 80.50 84 GLY A CA 1
ATOM 650 C C . GLY A 1 84 ? -17.548 29.812 46.434 1.00 80.50 84 GLY A C 1
ATOM 651 O O . GLY A 1 84 ? -16.549 29.474 45.803 1.00 80.50 84 GLY A O 1
ATOM 652 N N . SER A 1 85 ? -18.475 28.940 46.830 1.00 85.19 85 SER A N 1
ATOM 653 C CA . SER A 1 85 ? -18.400 27.490 46.629 1.00 85.19 85 SER A CA 1
ATOM 654 C C . SER A 1 85 ? -18.530 27.121 45.154 1.00 85.19 85 SER A C 1
ATOM 656 O O . SER A 1 85 ? -17.711 26.354 44.659 1.00 85.19 85 SER A O 1
ATOM 658 N N . LYS A 1 86 ? -19.476 27.731 44.426 1.00 90.56 86 LYS A N 1
ATOM 659 C CA . LYS A 1 86 ? -19.647 27.537 42.982 1.00 90.56 86 LYS A CA 1
ATOM 660 C C . LYS A 1 86 ? -18.367 27.866 42.207 1.00 90.56 86 LYS A C 1
ATOM 662 O O . LYS A 1 86 ? -17.909 27.030 41.445 1.00 90.56 86 LYS A O 1
ATOM 667 N N . LYS A 1 87 ? -17.724 29.007 42.477 1.00 92.12 87 LYS A N 1
ATOM 668 C CA . LYS A 1 87 ? -16.459 29.371 41.809 1.00 92.12 87 LYS A CA 1
ATOM 669 C C . LYS A 1 87 ? -15.306 28.419 42.123 1.00 92.12 87 LYS A C 1
ATOM 671 O O . LYS A 1 87 ? -14.435 28.209 41.287 1.00 92.12 87 LYS A O 1
ATOM 676 N N . ARG A 1 88 ? -15.287 27.832 43.326 1.00 92.38 88 ARG A N 1
ATOM 677 C CA . ARG A 1 88 ? -14.317 26.782 43.679 1.00 92.38 88 ARG A CA 1
ATOM 678 C C . ARG A 1 88 ? -14.637 25.450 43.001 1.00 92.38 88 ARG A C 1
ATOM 680 O O . ARG A 1 88 ? -13.699 24.728 42.697 1.00 92.38 88 ARG A O 1
ATOM 687 N N . LEU A 1 89 ? -15.913 25.144 42.755 1.00 91.88 89 LEU A N 1
ATOM 688 C CA . LEU A 1 89 ? -16.335 23.987 41.966 1.00 91.88 89 LEU A CA 1
ATOM 689 C C . LEU A 1 89 ? -15.913 24.156 40.500 1.00 91.88 89 LEU A C 1
ATOM 691 O O . LEU A 1 89 ? -15.191 23.307 40.002 1.00 91.88 89 LEU A O 1
ATOM 695 N N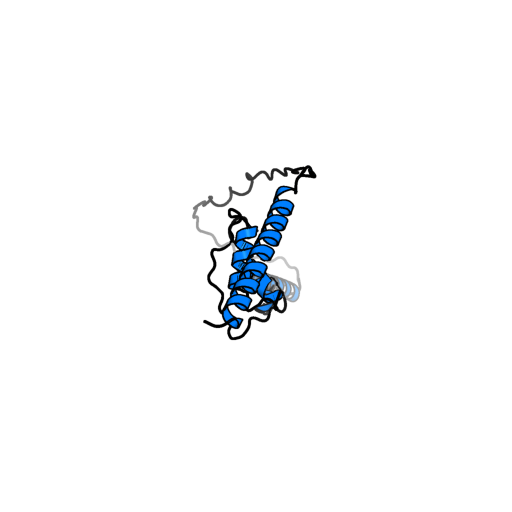 . GLU A 1 90 ? -16.260 25.283 39.870 1.00 92.31 90 GLU A N 1
ATOM 696 C CA . GLU A 1 90 ? -15.911 25.612 38.475 1.00 92.31 90 GLU A CA 1
ATOM 697 C C . GLU A 1 90 ? -14.388 25.554 38.240 1.00 92.31 90 GLU A C 1
ATOM 699 O O . GLU A 1 90 ? -13.930 24.947 37.278 1.00 92.31 90 GLU A O 1
ATOM 704 N N . PHE A 1 91 ? -13.581 26.092 39.163 1.00 94.12 91 PHE A N 1
ATOM 705 C CA . PHE A 1 91 ? -12.114 25.998 39.097 1.00 94.12 91 PHE A CA 1
ATOM 706 C C . PHE A 1 91 ? -11.575 24.569 39.300 1.00 94.12 91 PHE A C 1
ATOM 708 O O . PHE A 1 91 ? -10.552 24.200 38.725 1.00 94.12 91 PHE A O 1
ATOM 715 N N . LEU A 1 92 ? -12.224 23.747 40.131 1.00 92.12 92 LEU A N 1
ATOM 716 C CA . LEU A 1 92 ? -11.835 22.342 40.304 1.00 92.12 92 LEU A CA 1
ATOM 717 C C . LEU A 1 92 ? -12.246 21.490 39.097 1.00 92.12 92 LEU A C 1
ATOM 719 O O . LEU A 1 92 ? -11.498 20.595 38.728 1.00 92.12 92 LEU A O 1
ATOM 723 N N . GLU A 1 93 ? -13.378 21.792 38.466 1.00 88.75 93 GLU A N 1
ATOM 724 C CA . GLU A 1 93 ? -13.865 21.183 37.224 1.00 88.75 93 GLU A CA 1
ATOM 725 C C . GLU A 1 93 ? -12.945 21.524 36.040 1.00 88.75 93 GLU A C 1
ATOM 727 O O . GLU A 1 93 ? -12.470 20.619 35.355 1.00 88.75 93 GLU A O 1
ATOM 732 N N . GLU A 1 94 ? -12.575 22.799 35.875 1.00 88.62 94 GLU A N 1
ATOM 733 C CA . GLU A 1 94 ? -11.562 23.261 34.914 1.00 88.62 94 GLU A CA 1
ATOM 734 C C . GLU A 1 94 ? -10.225 22.528 35.111 1.00 88.62 94 GLU A C 1
ATOM 736 O O . GLU A 1 94 ? -9.646 21.993 34.162 1.00 88.62 94 GLU A O 1
ATOM 741 N N . ARG A 1 95 ? -9.744 22.442 36.360 1.00 92.31 95 ARG A N 1
ATOM 742 C CA . ARG A 1 95 ? -8.488 21.748 36.671 1.00 92.31 95 ARG A CA 1
ATOM 743 C C . ARG A 1 95 ? -8.566 20.229 36.549 1.00 92.31 95 ARG A C 1
ATOM 745 O O . ARG A 1 95 ? -7.534 19.633 36.255 1.00 92.31 95 ARG A O 1
ATOM 752 N N . LEU A 1 96 ? -9.722 19.605 36.765 1.00 85.62 96 LEU A N 1
ATOM 753 C CA . LEU A 1 96 ? -9.916 18.173 36.525 1.00 85.62 96 LEU A CA 1
ATOM 754 C C . LEU A 1 96 ? -9.917 17.881 35.026 1.00 85.62 96 LEU A C 1
ATOM 756 O O . LEU A 1 96 ? -9.122 17.056 34.596 1.00 85.62 96 LEU A O 1
ATOM 760 N N . CYS A 1 97 ? -10.671 18.637 34.225 1.00 82.62 97 CYS A N 1
ATOM 761 C CA . CYS A 1 97 ? -10.676 18.534 32.762 1.00 82.62 97 CYS A CA 1
ATOM 762 C C . CYS A 1 97 ? -9.263 18.710 32.157 1.00 82.62 97 CYS A C 1
ATOM 764 O O . CYS A 1 97 ? -8.868 17.997 31.236 1.00 82.62 97 CYS A O 1
ATOM 766 N N . ALA A 1 98 ? -8.443 19.595 32.735 1.00 82.62 98 ALA A N 1
ATOM 767 C CA . ALA A 1 98 ? -7.043 19.778 32.342 1.00 82.62 98 ALA A CA 1
ATOM 768 C C . ALA A 1 98 ? -6.071 18.660 32.801 1.00 82.62 98 ALA A C 1
ATOM 770 O O . ALA A 1 98 ? -4.940 18.620 32.318 1.00 82.62 98 ALA A O 1
ATOM 771 N N . ILE A 1 99 ? -6.463 17.784 33.737 1.00 84.25 99 ILE A N 1
ATOM 772 C CA . ILE A 1 99 ? -5.627 16.695 34.298 1.00 84.25 99 ILE A CA 1
ATOM 773 C C . ILE A 1 99 ? -6.055 15.320 33.772 1.00 84.25 99 ILE A C 1
ATOM 775 O O . ILE A 1 99 ? -5.206 14.502 33.431 1.00 84.25 99 ILE A O 1
ATOM 779 N N . GLU A 1 100 ? -7.361 15.076 33.704 1.00 80.12 100 GLU A N 1
ATOM 780 C CA . GLU A 1 100 ? -7.990 13.925 33.045 1.00 80.12 100 GLU A CA 1
ATOM 781 C C . GLU A 1 100 ? -7.706 13.935 31.533 1.00 80.12 100 GLU A C 1
ATOM 783 O O . GLU A 1 100 ? -7.650 12.889 30.888 1.00 80.12 100 GLU A O 1
ATOM 788 N N . GLY A 1 101 ? -7.453 15.134 30.996 1.00 68.06 101 GLY A N 1
ATOM 789 C CA . GLY A 1 101 ? -7.503 15.417 29.575 1.00 68.06 101 GLY A CA 1
ATOM 790 C C . GLY A 1 101 ? -8.956 15.533 29.123 1.00 68.06 101 GLY A C 1
ATOM 791 O O . GLY A 1 101 ? -9.879 15.021 29.754 1.00 68.06 101 GLY A O 1
ATOM 792 N N . ALA A 1 102 ? -9.177 16.182 27.984 1.00 61.41 102 ALA A N 1
ATOM 793 C CA . ALA A 1 102 ? -10.449 15.998 27.310 1.00 61.41 102 ALA A CA 1
ATOM 794 C C . ALA A 1 102 ? -10.536 14.539 26.834 1.00 61.41 102 ALA A C 1
ATOM 796 O O . ALA A 1 102 ? -9.645 14.090 26.106 1.00 61.41 102 ALA A O 1
ATOM 797 N N . ASP A 1 103 ? -11.640 13.844 27.131 1.00 62.53 103 ASP A N 1
ATOM 798 C CA . ASP A 1 103 ? -12.056 12.649 26.380 1.00 62.53 103 ASP A CA 1
ATOM 799 C C . ASP A 1 103 ? -12.537 13.062 24.973 1.00 62.53 103 ASP A C 1
ATOM 801 O O . ASP A 1 103 ? -13.674 12.865 24.549 1.00 62.53 103 ASP A O 1
ATOM 805 N N . MET A 1 104 ? -11.626 13.684 24.223 1.00 57.69 104 MET A N 1
ATOM 806 C CA . MET A 1 104 ? -11.770 14.142 22.838 1.00 57.69 104 MET A CA 1
ATOM 807 C C . MET A 1 104 ? -11.827 12.957 21.849 1.00 57.69 104 MET A C 1
ATOM 809 O O . MET A 1 104 ? -11.667 13.122 20.642 1.00 57.69 104 MET A O 1
ATOM 813 N N . TYR A 1 105 ? -11.959 11.743 22.384 1.00 58.16 105 TYR A N 1
ATOM 814 C CA . TYR A 1 105 ? -11.568 10.480 21.779 1.00 58.16 105 TYR A CA 1
ATOM 815 C C . TYR A 1 105 ? -12.409 9.322 22.355 1.00 58.16 105 TYR A C 1
ATOM 817 O O . TYR A 1 105 ? -11.939 8.186 22.441 1.00 58.16 105 TYR A O 1
ATOM 825 N N . GLY A 1 106 ? -13.653 9.616 22.757 1.00 70.81 106 GLY A N 1
ATOM 826 C CA . GLY A 1 106 ? -14.557 8.692 23.444 1.00 70.81 106 GLY A CA 1
ATOM 827 C C . GLY A 1 106 ? -14.618 7.314 22.787 1.00 70.81 106 GLY A C 1
ATOM 828 O O . GLY A 1 106 ? -15.294 7.105 21.779 1.00 70.81 106 GLY A O 1
ATOM 829 N N . SER A 1 107 ? -13.890 6.361 23.372 1.00 71.06 107 SER A N 1
ATOM 830 C CA . SER A 1 107 ? -13.655 5.011 22.843 1.00 71.06 107 SER A CA 1
ATOM 831 C C . SER A 1 107 ? -13.284 4.948 21.345 1.00 71.06 107 SER A C 1
ATOM 833 O O . SER A 1 107 ? -13.996 4.304 20.570 1.00 71.06 107 SER A O 1
ATOM 835 N N . ILE A 1 108 ? -12.162 5.564 20.920 1.00 73.19 108 ILE A N 1
ATOM 836 C CA . ILE A 1 108 ? -11.654 5.412 19.533 1.00 73.19 108 ILE A CA 1
ATOM 837 C C . ILE A 1 108 ? -11.575 3.908 19.209 1.00 73.19 108 ILE A C 1
ATOM 839 O O . ILE A 1 108 ? -10.816 3.157 19.829 1.00 73.19 108 ILE A O 1
ATOM 843 N N . ASN A 1 109 ? -12.342 3.457 18.218 1.00 73.69 109 ASN A N 1
ATOM 844 C CA . ASN A 1 109 ? -12.257 2.087 17.724 1.00 73.69 109 ASN A CA 1
ATOM 845 C C . 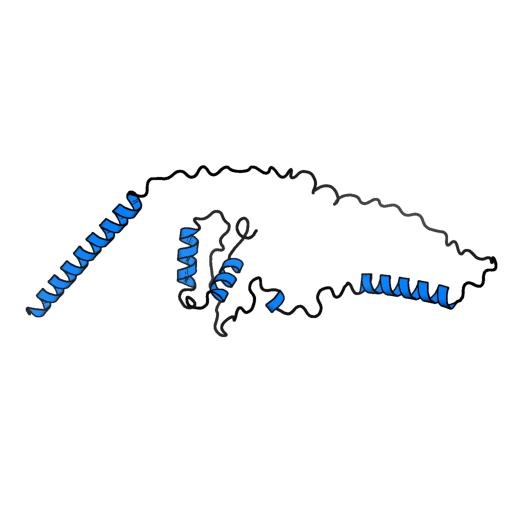ASN A 1 109 ? -11.215 1.977 16.598 1.00 73.69 109 ASN A C 1
ATOM 847 O O . ASN A 1 109 ? -10.913 2.947 15.905 1.00 73.69 109 ASN A O 1
ATOM 851 N N . ALA A 1 110 ? -10.668 0.777 16.382 1.00 68.38 110 ALA A N 1
ATOM 852 C CA . ALA A 1 110 ? -9.618 0.568 15.380 1.00 68.38 110 ALA A CA 1
ATOM 853 C C . ALA A 1 110 ? -10.049 0.959 13.949 1.00 68.38 110 ALA A C 1
ATOM 855 O O . ALA A 1 110 ? -9.209 1.324 13.137 1.00 68.38 110 ALA A O 1
ATOM 856 N N . THR A 1 111 ? -11.352 0.952 13.648 1.00 69.31 111 THR A N 1
ATOM 857 C CA . THR A 1 111 ? -11.888 1.388 12.351 1.00 69.31 111 THR A CA 1
ATOM 858 C C . THR A 1 111 ? -11.876 2.907 12.147 1.00 69.31 111 THR A C 1
ATOM 860 O O . THR A 1 111 ? -11.798 3.337 11.004 1.00 69.31 111 THR A O 1
ATOM 863 N N . GLN A 1 112 ? -11.894 3.722 13.210 1.00 71.75 112 GLN A N 1
ATOM 864 C CA . GLN A 1 112 ? -11.674 5.177 13.122 1.00 71.75 112 GLN A CA 1
ATOM 865 C C . GLN A 1 112 ? -10.188 5.554 12.978 1.00 71.75 112 GLN A C 1
ATOM 867 O O . GLN A 1 112 ? -9.884 6.667 12.559 1.00 71.75 112 GLN A O 1
ATOM 872 N N . LEU A 1 113 ? -9.264 4.638 13.291 1.00 74.38 113 LEU A N 1
ATOM 873 C CA . LEU A 1 113 ? -7.828 4.803 13.025 1.00 74.38 113 LEU A CA 1
ATOM 874 C C . LEU A 1 113 ? -7.437 4.483 11.571 1.00 74.38 113 LEU A C 1
ATOM 876 O O . LEU A 1 113 ? -6.355 4.868 11.129 1.00 74.38 113 LEU A O 1
ATOM 880 N N . CYS A 1 114 ? -8.284 3.775 10.822 1.00 73.00 114 CYS A N 1
ATOM 881 C CA . CYS A 1 114 ? -8.021 3.437 9.427 1.00 73.00 114 CYS A CA 1
ATOM 882 C C . CYS A 1 114 ? -8.310 4.630 8.504 1.00 73.00 114 CYS A C 1
ATOM 884 O O . CYS A 1 114 ? -9.405 5.184 8.515 1.00 73.00 114 CYS A O 1
ATOM 886 N N . LEU A 1 115 ? -7.374 4.942 7.599 1.00 76.56 115 LEU A N 1
ATOM 887 C CA . LEU A 1 115 ? -7.574 5.923 6.514 1.00 76.56 115 LEU A CA 1
ATOM 888 C C . LEU A 1 115 ? -8.677 5.518 5.512 1.00 76.56 115 LEU A C 1
ATOM 890 O O . LEU A 1 115 ? -9.061 6.316 4.659 1.00 76.56 115 LEU A O 1
ATOM 894 N N . ILE A 1 116 ? -9.168 4.277 5.589 1.00 79.31 116 ILE A N 1
ATOM 895 C CA . ILE A 1 116 ? -10.219 3.722 4.733 1.00 79.31 116 ILE A CA 1
ATOM 896 C C . ILE A 1 116 ? -11.224 2.976 5.615 1.00 79.31 116 ILE A C 1
ATOM 898 O O . ILE A 1 116 ? -10.891 1.955 6.219 1.00 79.31 116 ILE A O 1
ATOM 902 N N . SER A 1 117 ? -12.462 3.466 5.661 1.00 79.25 117 SER A N 1
ATOM 903 C CA . SER A 1 117 ? -13.555 2.832 6.405 1.00 79.25 117 SER A CA 1
ATOM 904 C C . SER A 1 117 ? -13.954 1.479 5.809 1.00 79.25 117 SER A C 1
ATOM 906 O O . SER A 1 117 ? -13.911 1.275 4.592 1.00 79.25 117 SER A O 1
ATOM 908 N N . ASP A 1 118 ? -14.377 0.553 6.673 1.00 80.12 118 ASP A N 1
ATOM 909 C CA . ASP A 1 118 ? -14.846 -0.806 6.347 1.00 80.12 118 ASP A CA 1
ATOM 910 C C . ASP A 1 118 ? -13.917 -1.586 5.392 1.00 80.12 118 ASP A C 1
ATOM 912 O O . ASP A 1 118 ? -14.364 -2.217 4.431 1.00 80.12 118 ASP A O 1
ATOM 916 N N . VAL A 1 119 ? -12.609 -1.534 5.657 1.00 85.38 119 VAL A N 1
ATOM 917 C CA . VAL A 1 119 ? -11.643 -2.529 5.164 1.00 85.38 119 VAL A CA 1
ATOM 918 C C . VAL A 1 119 ? -11.814 -3.809 5.982 1.00 85.38 119 VAL A C 1
ATOM 920 O O . VAL A 1 119 ? -11.721 -3.786 7.209 1.00 85.38 119 VAL A O 1
ATOM 923 N N . VAL A 1 120 ? -12.038 -4.940 5.311 1.00 85.69 120 VAL A N 1
ATOM 924 C CA . VAL A 1 120 ? -12.141 -6.256 5.954 1.00 85.69 120 VAL A CA 1
ATOM 925 C C . VAL A 1 120 ? -10.859 -7.031 5.678 1.00 85.69 120 VAL A C 1
ATOM 927 O O . VAL A 1 120 ? -10.707 -7.623 4.616 1.00 85.69 120 VAL A O 1
ATOM 930 N N . ILE A 1 121 ? -9.926 -7.052 6.633 1.00 85.94 121 ILE A N 1
ATOM 931 C CA . ILE A 1 121 ? -8.689 -7.834 6.493 1.00 85.94 121 ILE A CA 1
ATOM 932 C C . ILE A 1 121 ? -9.037 -9.338 6.549 1.00 85.94 121 ILE A C 1
ATOM 934 O O . ILE A 1 121 ? -9.572 -9.796 7.564 1.00 85.94 121 ILE A O 1
ATOM 938 N N . PRO A 1 122 ? -8.741 -10.142 5.505 1.00 85.38 122 PRO A N 1
ATOM 939 C CA . PRO A 1 122 ? -9.087 -11.562 5.497 1.00 85.38 122 PRO A CA 1
ATOM 940 C C . PRO A 1 122 ? -8.410 -12.345 6.642 1.00 85.38 122 PRO A C 1
ATOM 942 O O . PRO A 1 122 ? -7.213 -12.160 6.861 1.00 85.38 122 PRO A O 1
ATOM 945 N N . PRO A 1 123 ? -9.070 -13.320 7.306 1.00 84.75 123 PRO A N 1
ATOM 946 C CA . PRO A 1 123 ? -8.492 -14.074 8.437 1.00 84.75 123 PRO A CA 1
ATOM 947 C C . PRO A 1 123 ? -7.241 -14.925 8.142 1.00 84.75 123 PRO A C 1
ATOM 949 O O . PRO A 1 123 ? -6.706 -15.578 9.035 1.00 84.75 123 PRO A O 1
ATOM 952 N N . LYS A 1 124 ? -6.797 -14.979 6.881 1.00 86.56 124 LYS A N 1
ATOM 953 C CA . LYS A 1 124 ? -5.559 -15.639 6.429 1.00 86.56 124 LYS A CA 1
ATOM 954 C C . LYS A 1 124 ? -4.625 -14.678 5.685 1.00 86.56 124 LYS A C 1
ATOM 956 O O . LYS A 1 124 ? -3.667 -15.129 5.055 1.00 86.56 124 LYS A O 1
ATOM 961 N N . PHE A 1 125 ? -4.914 -13.377 5.728 1.00 87.62 125 PHE A N 1
ATOM 962 C CA . PHE A 1 125 ? -4.080 -12.353 5.126 1.00 87.62 125 PHE A CA 1
ATOM 963 C C . PHE A 1 125 ? -2.694 -12.382 5.764 1.00 87.62 125 PHE A C 1
ATOM 965 O O . PHE A 1 125 ? -2.540 -12.322 6.983 1.00 87.62 125 PHE A O 1
ATOM 972 N N . LYS A 1 126 ? -1.678 -12.480 4.914 1.00 84.25 126 LYS A N 1
ATOM 973 C CA . LYS A 1 126 ? -0.296 -12.212 5.285 1.00 84.25 126 LYS A CA 1
ATOM 974 C C . LYS A 1 126 ? 0.060 -10.899 4.624 1.00 84.25 126 LYS A C 1
ATOM 976 O O . LYS A 1 126 ? 0.022 -10.850 3.396 1.00 84.25 126 LYS A O 1
ATOM 981 N N . THR A 1 127 ? 0.430 -9.894 5.412 1.00 82.12 127 THR A N 1
ATOM 982 C CA . THR A 1 127 ? 1.078 -8.685 4.899 1.00 82.12 127 THR A CA 1
ATOM 983 C C . THR A 1 127 ? 2.260 -9.124 4.038 1.00 82.12 127 THR A C 1
ATOM 985 O O . THR A 1 127 ? 3.179 -9.752 4.574 1.00 82.12 127 THR A O 1
ATOM 988 N N . PRO A 1 128 ? 2.236 -8.905 2.712 1.00 81.69 128 PRO A N 1
ATOM 989 C CA . PRO A 1 128 ? 3.361 -9.290 1.882 1.00 81.69 128 PRO A CA 1
ATOM 990 C C . PRO A 1 128 ? 4.557 -8.408 2.228 1.00 81.69 128 PRO A C 1
ATOM 992 O O . PRO A 1 128 ? 4.400 -7.236 2.560 1.00 81.69 128 PRO A O 1
ATOM 995 N N . ASP A 1 129 ? 5.753 -8.972 2.135 1.00 84.12 129 ASP A N 1
ATOM 996 C CA . ASP A 1 129 ? 6.985 -8.205 2.279 1.00 84.12 129 ASP A CA 1
ATOM 997 C C . ASP A 1 129 ? 7.251 -7.415 0.984 1.00 84.12 129 ASP A C 1
ATOM 999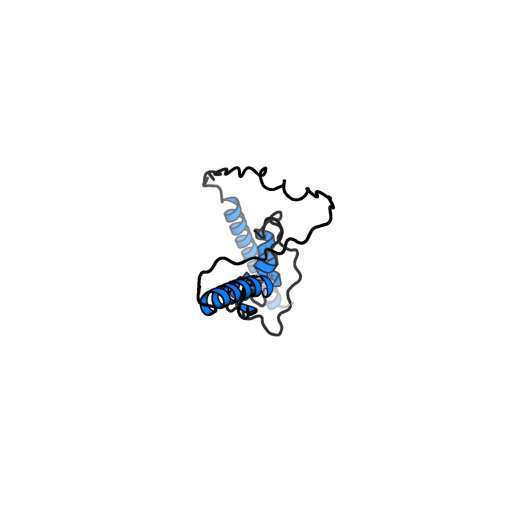 O O . ASP A 1 129 ? 7.215 -7.994 -0.111 1.00 84.12 129 ASP A O 1
ATOM 1003 N N . PHE A 1 130 ? 7.491 -6.107 1.081 1.00 84.44 130 PHE A N 1
ATOM 1004 C CA . PHE A 1 130 ? 7.773 -5.213 -0.047 1.00 84.44 130 PHE A CA 1
ATOM 1005 C C . PHE A 1 130 ? 8.915 -4.256 0.300 1.00 84.44 130 PHE A C 1
ATOM 1007 O O . PHE A 1 130 ? 9.012 -3.753 1.417 1.00 84.44 130 PHE A O 1
ATOM 1014 N N . GLU A 1 131 ? 9.687 -3.872 -0.715 1.00 89.44 131 GLU A N 1
ATOM 1015 C CA . GLU A 1 131 ? 10.381 -2.588 -0.681 1.00 89.44 131 GLU A CA 1
ATOM 1016 C C . GLU A 1 131 ? 9.326 -1.467 -0.656 1.00 89.44 131 GLU A C 1
ATOM 1018 O O . GLU A 1 131 ? 8.486 -1.383 -1.557 1.00 89.44 131 GLU A O 1
ATOM 1023 N N . LYS A 1 132 ? 9.332 -0.623 0.381 1.00 93.06 132 LYS A N 1
ATOM 1024 C CA . LYS A 1 132 ? 8.375 0.487 0.508 1.00 93.06 132 LYS A CA 1
ATOM 1025 C C . LYS A 1 132 ? 8.692 1.610 -0.481 1.00 93.06 132 LYS A C 1
ATOM 1027 O O . LYS A 1 132 ? 9.853 1.936 -0.717 1.00 93.06 132 LYS A O 1
ATOM 1032 N N . TYR A 1 133 ? 7.657 2.220 -1.052 1.00 94.88 133 TYR A N 1
ATOM 1033 C CA . TYR A 1 133 ? 7.811 3.291 -2.031 1.00 94.88 133 TYR A CA 1
ATOM 1034 C C . TYR A 1 133 ? 8.147 4.614 -1.334 1.00 94.88 133 TYR A C 1
ATOM 1036 O O . TYR A 1 133 ? 7.351 5.142 -0.561 1.00 94.88 133 TYR A O 1
ATOM 1044 N N . ASN A 1 134 ? 9.330 5.151 -1.624 1.00 94.56 134 ASN A N 1
ATOM 1045 C CA . ASN A 1 134 ? 9.896 6.347 -0.990 1.00 94.56 134 ASN A CA 1
ATOM 1046 C C . ASN A 1 134 ? 9.754 7.641 -1.823 1.00 94.56 134 ASN A C 1
ATOM 1048 O O . ASN A 1 134 ? 10.245 8.695 -1.415 1.00 94.56 134 ASN A O 1
ATOM 1052 N N . GLY A 1 135 ? 9.153 7.545 -3.014 1.00 93.50 135 GLY A N 1
ATOM 1053 C CA . GLY A 1 135 ? 9.033 8.638 -3.983 1.00 93.50 135 GLY A CA 1
ATOM 1054 C C . GLY A 1 135 ? 10.205 8.798 -4.962 1.00 93.50 135 GLY A C 1
ATOM 1055 O O . GLY A 1 135 ? 10.083 9.596 -5.886 1.00 93.50 135 GLY A O 1
ATOM 1056 N N . THR A 1 136 ? 11.317 8.063 -4.811 1.00 94.75 136 THR A N 1
ATOM 1057 C CA . THR A 1 136 ? 12.520 8.232 -5.659 1.00 94.75 136 THR A CA 1
ATOM 1058 C C . THR A 1 136 ? 12.669 7.177 -6.759 1.00 94.75 136 THR A C 1
ATOM 1060 O O . THR A 1 136 ? 13.423 7.391 -7.707 1.00 94.75 136 THR A O 1
ATOM 1063 N N . THR A 1 137 ? 11.979 6.037 -6.658 1.00 92.44 137 THR A N 1
ATOM 1064 C CA . THR A 1 137 ? 11.993 4.969 -7.674 1.00 92.44 137 THR A CA 1
ATOM 1065 C C . THR A 1 137 ? 10.894 5.166 -8.730 1.00 92.44 137 THR A C 1
ATOM 1067 O O . THR A 1 137 ? 10.013 6.015 -8.604 1.00 92.44 137 THR A O 1
ATOM 1070 N N . CYS A 1 138 ? 10.917 4.388 -9.820 1.00 93.44 138 CYS A N 1
ATOM 1071 C CA . CYS A 1 138 ? 9.894 4.507 -10.862 1.00 93.44 138 CYS A CA 1
ATOM 1072 C C . CYS A 1 138 ? 8.543 3.938 -10.393 1.00 93.44 138 CYS A C 1
ATOM 1074 O O . CYS A 1 138 ? 8.355 2.720 -10.347 1.00 93.44 138 CYS A O 1
ATOM 1076 N N . THR A 1 139 ? 7.564 4.815 -10.153 1.00 91.88 139 THR A N 1
ATOM 1077 C CA . THR A 1 139 ? 6.210 4.471 -9.674 1.00 91.88 139 THR A CA 1
ATOM 1078 C C . THR A 1 139 ? 5.537 3.371 -10.500 1.00 91.88 139 THR A C 1
ATOM 1080 O O . THR A 1 139 ? 4.886 2.492 -9.944 1.00 91.88 139 THR A O 1
ATOM 1083 N N . LYS A 1 140 ? 5.728 3.361 -11.830 1.00 94.38 140 LYS A N 1
ATOM 1084 C CA . LYS A 1 140 ? 5.171 2.325 -12.723 1.00 94.38 140 LYS A CA 1
ATOM 1085 C C . LYS A 1 140 ? 5.721 0.927 -12.420 1.00 94.38 140 LYS A C 1
ATOM 1087 O O . LYS A 1 140 ? 4.968 -0.041 -12.456 1.00 94.38 140 LYS A O 1
ATOM 1092 N N . ILE A 1 141 ? 7.016 0.817 -12.117 1.00 94.06 141 ILE A N 1
ATOM 1093 C CA . ILE A 1 141 ? 7.656 -0.457 -11.755 1.00 94.06 141 ILE A CA 1
ATOM 1094 C C . ILE A 1 141 ? 7.158 -0.905 -10.378 1.00 94.06 141 ILE A C 1
ATOM 1096 O O . ILE A 1 141 ? 6.795 -2.071 -10.212 1.00 94.06 141 ILE A O 1
ATOM 1100 N N . HIS A 1 142 ? 7.060 0.029 -9.426 1.00 93.62 142 HIS A N 1
ATOM 1101 C CA . HIS A 1 142 ? 6.554 -0.244 -8.079 1.00 93.62 142 HIS A CA 1
ATOM 1102 C C . HIS A 1 142 ? 5.109 -0.754 -8.097 1.00 93.62 142 HIS A C 1
ATOM 1104 O O . HIS A 1 142 ? 4.828 -1.791 -7.503 1.00 93.62 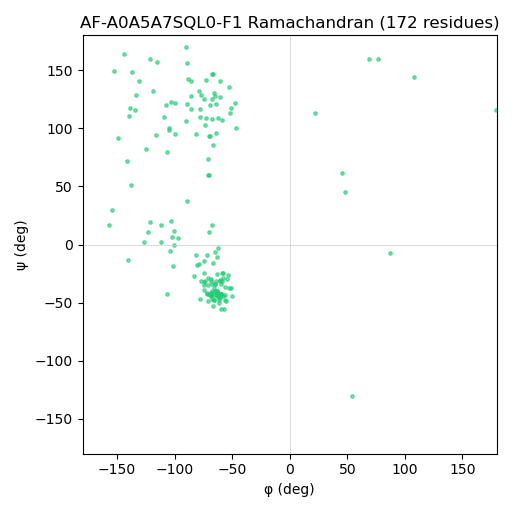142 HIS A O 1
ATOM 1110 N N . LEU A 1 143 ? 4.218 -0.110 -8.859 1.00 92.50 143 LEU A N 1
ATOM 1111 C CA . LEU A 1 143 ? 2.829 -0.550 -9.047 1.00 92.50 143 LEU A CA 1
ATOM 1112 C C . LEU A 1 143 ? 2.738 -1.954 -9.671 1.00 92.50 143 LEU A C 1
ATOM 1114 O O . LEU A 1 143 ? 1.970 -2.789 -9.201 1.00 92.50 143 LEU A O 1
ATOM 1118 N N . VAL A 1 144 ? 3.555 -2.266 -10.685 1.00 93.19 144 VAL A N 1
ATOM 1119 C CA . VAL A 1 144 ? 3.583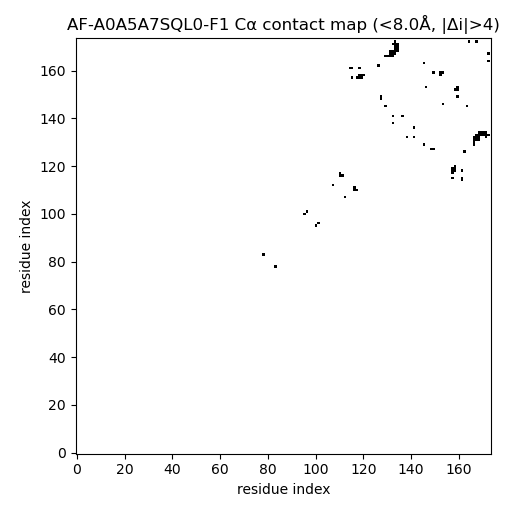 -3.613 -11.290 1.00 93.19 144 VAL A CA 1
ATOM 1120 C C . VAL A 1 144 ? 4.091 -4.672 -10.303 1.00 93.19 144 VAL A C 1
ATOM 1122 O O . VAL A 1 144 ? 3.570 -5.790 -10.285 1.00 93.19 144 VAL A O 1
ATOM 1125 N N . MET A 1 145 ? 5.081 -4.352 -9.463 1.00 92.81 145 MET A N 1
ATOM 1126 C CA . MET A 1 145 ? 5.544 -5.261 -8.406 1.00 92.81 145 MET A CA 1
ATOM 1127 C C . MET A 1 145 ? 4.472 -5.459 -7.323 1.00 92.81 145 MET A C 1
ATOM 1129 O O . MET A 1 145 ? 4.234 -6.590 -6.890 1.00 92.81 145 MET A O 1
ATOM 1133 N N . TYR A 1 146 ? 3.799 -4.374 -6.938 1.00 93.12 146 TYR A N 1
ATOM 1134 C CA . TYR A 1 146 ? 2.736 -4.348 -5.941 1.00 93.12 146 TYR A CA 1
ATOM 1135 C C . TYR A 1 146 ? 1.558 -5.248 -6.344 1.00 93.12 146 TYR A C 1
ATOM 1137 O O . TYR A 1 146 ? 1.248 -6.219 -5.649 1.00 93.12 146 TYR A O 1
ATOM 1145 N N . CYS A 1 147 ? 0.990 -5.018 -7.534 1.00 89.94 147 CYS A N 1
ATOM 1146 C CA . CYS A 1 147 ? -0.122 -5.808 -8.069 1.00 89.94 147 CYS A CA 1
ATOM 1147 C C . CYS A 1 147 ? 0.232 -7.294 -8.257 1.00 89.94 147 CYS A C 1
ATOM 1149 O O . CYS A 1 147 ? -0.628 -8.157 -8.101 1.00 89.94 147 CYS A O 1
ATOM 1151 N N . ARG A 1 148 ? 1.499 -7.628 -8.552 1.00 92.06 148 ARG A N 1
ATOM 1152 C CA . ARG A 1 148 ? 1.960 -9.027 -8.621 1.00 92.06 148 ARG A CA 1
ATOM 1153 C C . ARG A 1 148 ? 1.954 -9.706 -7.250 1.00 92.06 148 ARG A C 1
ATOM 1155 O O . ARG A 1 148 ? 1.445 -10.821 -7.136 1.00 92.06 148 ARG A O 1
ATOM 1162 N N . LYS A 1 149 ? 2.480 -9.046 -6.212 1.00 91.31 149 LYS A N 1
ATOM 1163 C CA . LYS A 1 149 ? 2.541 -9.582 -4.835 1.00 91.31 149 LYS A CA 1
A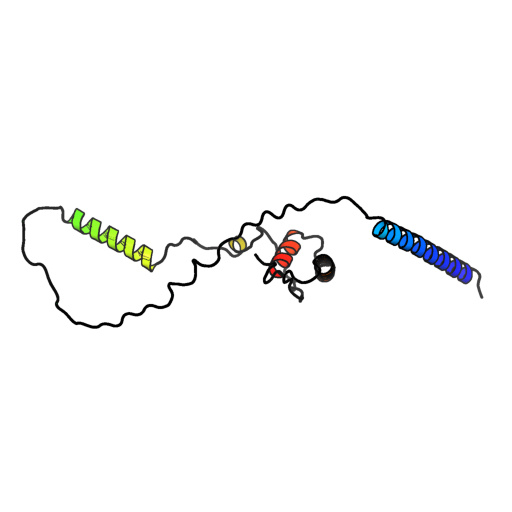TOM 1164 C C . LYS A 1 149 ? 1.160 -9.712 -4.176 1.00 91.31 149 LYS A C 1
ATOM 1166 O O . LYS A 1 149 ? 0.970 -10.632 -3.387 1.00 91.31 149 LYS A O 1
ATOM 1171 N N . LEU A 1 150 ? 0.197 -8.859 -4.532 1.00 91.50 150 LEU A N 1
ATOM 1172 C CA . LEU A 1 150 ? -1.198 -8.926 -4.059 1.00 91.50 150 LEU A CA 1
ATOM 1173 C C . LEU A 1 150 ? -2.180 -9.509 -5.090 1.00 91.50 150 LEU A C 1
ATOM 1175 O O . LEU A 1 150 ? -3.389 -9.341 -4.961 1.00 91.50 150 LEU A O 1
ATOM 1179 N N . SER A 1 151 ? -1.685 -10.251 -6.084 1.00 91.81 151 SER A N 1
ATOM 1180 C CA . SER A 1 151 ? -2.504 -10.850 -7.152 1.00 91.81 151 SER A CA 1
ATOM 1181 C C . SER A 1 151 ? -3.670 -11.719 -6.644 1.00 91.81 151 SER A C 1
ATOM 1183 O O . SER A 1 151 ? -4.728 -11.744 -7.270 1.00 91.81 151 SER A O 1
ATOM 1185 N N . ALA A 1 152 ? -3.520 -12.353 -5.474 1.00 90.88 152 ALA A N 1
ATOM 1186 C CA . ALA A 1 152 ? -4.563 -13.139 -4.804 1.00 90.88 152 ALA A CA 1
ATOM 1187 C C . ALA A 1 152 ? -5.718 -12.309 -4.192 1.00 90.88 152 ALA A C 1
ATOM 1189 O O . ALA A 1 152 ? -6.708 -12.889 -3.754 1.00 90.88 152 ALA A O 1
ATOM 1190 N N . TYR A 1 153 ? -5.596 -10.978 -4.152 1.00 90.00 153 TYR A N 1
ATOM 1191 C CA . TYR A 1 153 ? -6.557 -10.046 -3.548 1.00 90.00 153 TYR A CA 1
ATOM 1192 C C . TYR A 1 153 ? -7.088 -9.012 -4.559 1.00 90.00 153 TYR A C 1
ATOM 1194 O O . TYR A 1 153 ? -7.636 -7.985 -4.177 1.00 90.00 153 TYR A O 1
ATOM 1202 N N . THR A 1 154 ? -6.975 -9.293 -5.863 1.00 87.12 154 THR A N 1
ATOM 1203 C CA . THR A 1 154 ? -7.399 -8.427 -6.992 1.00 87.12 154 THR A CA 1
ATOM 1204 C C . THR A 1 154 ? -8.917 -8.230 -7.138 1.00 87.12 154 THR A C 1
ATOM 1206 O O . THR A 1 154 ? -9.400 -7.812 -8.189 1.00 87.12 154 THR A O 1
ATOM 1209 N N . HIS A 1 155 ? -9.679 -8.545 -6.092 1.00 88.75 155 HIS A N 1
ATOM 1210 C CA . HIS A 1 155 ? -11.132 -8.385 -6.001 1.00 88.75 155 HIS A CA 1
ATOM 1211 C C . HIS A 1 155 ? -11.557 -7.584 -4.754 1.00 88.75 155 HIS A C 1
ATOM 1213 O O . HIS A 1 155 ? -12.751 -7.411 -4.527 1.00 88.75 155 HIS A O 1
ATOM 1219 N N . ASP A 1 156 ? -10.600 -7.109 -3.947 1.00 90.38 156 ASP A N 1
ATOM 1220 C CA . ASP A 1 156 ? -10.837 -6.266 -2.771 1.00 90.38 156 ASP A CA 1
ATOM 1221 C C . ASP A 1 156 ? -10.022 -4.971 -2.890 1.00 90.38 156 ASP A C 1
ATOM 1223 O O . ASP A 1 156 ? -8.922 -4.831 -2.348 1.00 90.38 156 ASP A O 1
ATOM 1227 N N . ASP A 1 157 ? -10.569 -4.010 -3.637 1.00 89.62 157 ASP A N 1
ATOM 1228 C CA . ASP A 1 157 ? -9.936 -2.707 -3.860 1.00 89.62 157 ASP A CA 1
ATOM 1229 C C . ASP A 1 157 ? -9.682 -1.953 -2.544 1.00 89.62 157 ASP A C 1
ATOM 1231 O O . ASP A 1 157 ? -8.693 -1.230 -2.428 1.00 89.62 157 ASP A O 1
ATOM 1235 N N . LYS A 1 158 ? -10.526 -2.145 -1.519 1.00 90.38 158 LYS A N 1
ATOM 1236 C CA . LYS A 1 158 ? -10.346 -1.513 -0.204 1.00 90.38 158 LYS A CA 1
ATOM 1237 C C . LYS A 1 158 ? -9.080 -2.032 0.484 1.00 90.38 158 LYS A C 1
ATOM 1239 O O . LYS A 1 158 ? -8.266 -1.229 0.945 1.00 90.38 158 LYS A O 1
ATOM 1244 N N . LEU A 1 159 ? -8.885 -3.352 0.515 1.00 89.31 159 LEU A N 1
ATOM 1245 C CA . LEU A 1 159 ? -7.672 -3.985 1.038 1.00 89.31 159 LEU A CA 1
ATOM 1246 C C . LEU A 1 159 ? -6.433 -3.591 0.218 1.00 89.31 159 LEU A C 1
ATOM 1248 O O . LEU A 1 159 ? -5.387 -3.285 0.793 1.00 89.31 159 LEU A O 1
ATOM 1252 N N . LEU A 1 160 ? -6.550 -3.538 -1.114 1.00 90.62 160 LEU A N 1
ATOM 1253 C CA . LEU A 1 160 ? -5.459 -3.106 -1.991 1.00 90.62 160 LEU A CA 1
ATOM 1254 C C . LEU A 1 160 ? -5.048 -1.649 -1.756 1.00 90.62 160 LEU A C 1
ATOM 1256 O O . LEU A 1 160 ? -3.850 -1.369 -1.776 1.00 90.62 160 LEU A O 1
ATOM 1260 N N . ILE A 1 161 ? -5.984 -0.724 -1.535 1.00 90.31 161 ILE A N 1
ATOM 1261 C CA . ILE A 1 161 ? -5.642 0.681 -1.274 1.00 90.31 161 ILE A CA 1
ATOM 1262 C C . ILE A 1 161 ? -5.084 0.833 0.152 1.00 90.31 161 ILE A C 1
ATOM 1264 O O . ILE A 1 161 ? -4.079 1.524 0.318 1.00 90.31 161 ILE A O 1
ATOM 1268 N N . HIS A 1 162 ? -5.627 0.131 1.160 1.00 88.81 162 HIS A N 1
ATOM 1269 C CA . HIS A 1 162 ? -5.087 0.147 2.534 1.00 88.81 162 HIS A CA 1
ATOM 1270 C C . HIS A 1 162 ? -3.621 -0.298 2.544 1.00 88.81 162 HIS A C 1
ATOM 1272 O O . HIS A 1 162 ? -2.737 0.454 2.954 1.00 88.81 162 HIS A O 1
ATOM 1278 N N . CYS A 1 163 ? -3.341 -1.484 2.000 1.00 88.75 163 CYS A N 1
ATOM 1279 C CA . CYS A 1 163 ? -1.983 -2.012 1.940 1.00 88.75 163 CYS A CA 1
ATOM 1280 C C . CYS A 1 163 ? -1.057 -1.208 1.014 1.00 88.75 163 CYS A C 1
ATOM 1282 O O . CYS A 1 163 ? 0.161 -1.356 1.116 1.00 88.75 163 CYS A O 1
ATOM 1284 N N . PHE A 1 164 ? -1.582 -0.354 0.128 1.00 89.44 164 PHE A N 1
ATOM 1285 C CA . PHE A 1 164 ? -0.748 0.533 -0.681 1.00 89.44 164 PHE A CA 1
ATOM 1286 C C . PHE A 1 164 ? -0.279 1.718 0.161 1.00 89.44 164 PHE A C 1
ATOM 1288 O O . PHE A 1 164 ? 0.920 1.991 0.189 1.00 89.44 164 PHE A O 1
ATOM 1295 N N . LEU A 1 165 ? -1.194 2.349 0.909 1.00 88.88 165 LEU A N 1
ATOM 1296 C CA . LEU A 1 165 ? -0.888 3.435 1.846 1.00 88.88 165 LEU A CA 1
ATOM 1297 C C . LEU A 1 165 ? 0.133 2.992 2.908 1.00 88.88 165 LEU A C 1
ATOM 1299 O O . LEU A 1 165 ? 1.121 3.690 3.125 1.00 88.88 165 LEU A O 1
ATOM 1303 N N . ASP A 1 166 ? -0.029 1.791 3.477 1.00 87.38 166 ASP A N 1
ATOM 1304 C CA . ASP A 1 166 ? 0.926 1.202 4.435 1.00 87.38 166 ASP A CA 1
ATOM 1305 C C . ASP A 1 166 ? 2.352 1.057 3.868 1.00 87.38 166 ASP A C 1
ATOM 1307 O O . ASP A 1 166 ? 3.325 0.980 4.625 1.00 87.38 166 ASP A O 1
ATOM 1311 N N . ASN A 1 167 ? 2.495 0.975 2.542 1.00 89.19 167 ASN A N 1
ATOM 1312 C CA . ASN A 1 167 ? 3.765 0.795 1.839 1.00 89.19 167 ASN A CA 1
ATOM 1313 C C . ASN A 1 167 ? 4.377 2.103 1.310 1.00 89.19 167 ASN A C 1
ATOM 1315 O O . ASN A 1 167 ? 5.423 2.052 0.660 1.00 89.19 167 ASN A O 1
ATOM 1319 N N . LEU A 1 168 ? 3.791 3.263 1.614 1.00 91.88 168 LEU A N 1
ATOM 1320 C CA . LEU A 1 168 ? 4.381 4.574 1.337 1.00 91.88 168 LEU A CA 1
ATOM 1321 C C . LEU A 1 168 ? 5.324 4.998 2.475 1.00 91.88 168 LEU A C 1
ATOM 1323 O O . LEU A 1 168 ? 5.034 4.778 3.650 1.00 91.88 168 LEU A O 1
ATOM 1327 N N . VAL A 1 169 ? 6.456 5.624 2.141 1.00 93.94 169 VAL A N 1
ATOM 1328 C CA . VAL A 1 169 ? 7.411 6.210 3.104 1.00 93.94 169 VAL A CA 1
ATOM 1329 C C . VAL A 1 169 ? 8.034 7.503 2.571 1.00 93.94 169 VAL A C 1
ATOM 1331 O O . VAL A 1 169 ? 7.990 7.790 1.375 1.00 93.94 169 VAL A O 1
ATOM 1334 N N . GLY A 1 170 ? 8.652 8.290 3.458 1.00 92.69 170 GLY A N 1
ATOM 1335 C CA . GLY A 1 170 ? 9.393 9.501 3.090 1.00 92.69 170 GLY A CA 1
ATOM 1336 C C . GLY A 1 170 ? 8.546 10.476 2.268 1.00 92.69 170 GLY A C 1
ATOM 1337 O O . GLY A 1 170 ? 7.397 10.751 2.619 1.00 92.69 170 GLY A O 1
ATOM 1338 N N . HIS A 1 171 ? 9.099 10.944 1.147 1.00 90.75 171 HIS A N 1
ATOM 1339 C CA . HIS A 1 171 ? 8.465 11.901 0.229 1.00 90.75 171 HIS A CA 1
ATOM 1340 C C . HIS A 1 171 ? 7.198 11.383 -0.474 1.00 90.75 171 HIS A C 1
ATOM 1342 O O . HIS A 1 171 ? 6.564 12.149 -1.188 1.00 90.75 171 HIS A O 1
ATOM 1348 N N . ALA A 1 172 ? 6.843 10.102 -0.324 1.00 90.88 172 ALA A N 1
ATOM 1349 C CA . ALA A 1 172 ? 5.599 9.543 -0.856 1.00 90.88 172 ALA A CA 1
ATOM 1350 C C . ALA A 1 172 ? 4.516 9.315 0.214 1.00 90.88 172 ALA A C 1
ATOM 1352 O O . ALA A 1 172 ? 3.411 8.914 -0.132 1.00 90.88 172 ALA A O 1
ATOM 1353 N N . SER A 1 173 ? 4.823 9.532 1.499 1.00 89.81 173 SER A N 1
ATOM 1354 C CA . SER A 1 173 ? 3.897 9.308 2.629 1.00 89.81 173 SER A CA 1
ATOM 1355 C C . SER A 1 173 ? 3.235 10.584 3.172 1.00 89.81 173 SER A C 1
ATOM 1357 O O . SER A 1 173 ? 2.668 10.557 4.265 1.00 89.81 173 SER A O 1
ATOM 1359 N N . ARG A 1 174 ? 3.357 11.704 2.451 1.00 67.19 174 ARG A N 1
ATOM 1360 C CA . ARG A 1 174 ? 2.868 13.042 2.810 1.00 67.19 174 ARG A CA 1
ATOM 1361 C C . ARG A 1 174 ? 2.513 13.833 1.556 1.00 67.19 174 ARG A C 1
ATOM 1363 O O . ARG A 1 174 ? 3.199 13.593 0.540 1.00 67.19 174 ARG A O 1
#

Solvent-accessible surface area (backbone atoms only — not comparable to full-atom values): 11727 Å² total; per-residue (Å²): 140,57,71,74,59,55,53,52,56,52,49,55,49,51,53,54,52,57,49,50,55,52,53,50,54,52,52,48,56,68,70,65,72,78,81,78,91,74,86,79,78,77,80,80,76,85,74,80,87,81,85,83,78,91,84,88,83,83,86,84,89,84,90,83,84,84,79,93,80,81,90,83,78,90,79,96,68,92,66,55,67,65,61,59,47,48,56,53,48,53,54,49,50,54,53,42,45,70,68,77,41,75,78,86,54,77,79,75,47,76,63,77,71,41,98,56,74,92,55,77,81,57,101,79,68,68,88,73,90,72,88,60,46,45,66,82,68,63,63,72,59,52,50,56,53,49,54,61,76,46,53,94,47,82,86,39,67,58,54,52,50,52,59,48,60,75,34,36,32,73,73,47,60,109